Protein AF-A0A4Q4XSD0-F1 (afdb_monomer)

pLDDT: mean 94.55, std 3.91, range [74.94, 98.06]

Solvent-accessible surface area (backbone atoms only — not comparable to full-atom values): 5030 Å² total; per-residue (Å²): 129,82,64,56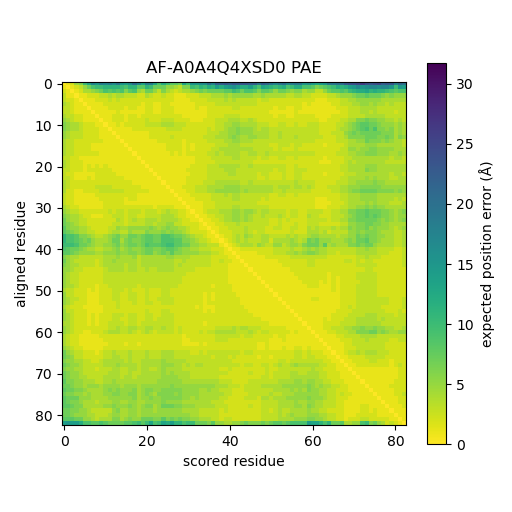,64,37,36,35,56,44,83,50,66,66,61,51,52,55,51,39,70,62,36,43,83,76,52,33,46,75,44,77,40,72,72,97,70,79,83,63,86,70,54,61,67,57,30,50,50,51,42,42,50,55,49,27,69,73,68,72,50,60,62,42,69,84,83,75,63,53,63,33,75,94,55,77,36,38,68,20,65,77,111

Radius of gyration: 14.5 Å; Cα contacts (8 Å, |Δi|>4): 121; chains: 1; bounding box: 33×25×39 Å

Nearest PDB structures (foldseek):
  4f95-assembly1_A-2  TM=9.490E-01  e=7.771E-08  Homo sapiens
  2car-assembly1_A  TM=9.091E-01  e=1.414E-07  Homo sapiens
  2j4e-assembly4_H  TM=8.765E-01  e=1.845E-07  Homo sapiens
  2j4e-assembly1_A  TM=8.737E-01  e=2.108E-07  Homo sapiens
  2e5x-assembly1_A-2  TM=8.511E-01  e=1.818E-05  Pyrococcus horikoshii OT3

Sequence (83 aa):
MAPPVVNFITGNANKLAEVKAILEPAGIEVRSQALDLPEMQGTLEEVTRAKCRAAADLVGGPVLVDDTCLCFDALNGLPGPYM

Foldseek 3Di:
DQFAEEEEADPDPVVQVVVCVVCVVVRYHYHYDHDDADQDDDAPVVRLVRRLVRVCVVVVDHYDYDFDFDADVVVVGPPGRVD

Secondary structure (DSSP, 8-state):
-PPPEEEEE-S-HHHHHHHHHHHGGGTPEEEEE--------S-HHHHHHHHHHHHHHHHTS-EE-----EE-GGGTT-EET--

Mean predicted aligned error: 3.21 Å

Structure (mmCIF, N/CA/C/O backbone):
data_AF-A0A4Q4XSD0-F1
#
_entry.id   AF-A0A4Q4XSD0-F1
#
loop_
_atom_site.group_PDB
_atom_site.id
_atom_site.type_symbol
_atom_site.label_atom_id
_atom_site.label_alt_id
_atom_site.label_comp_id
_atom_site.label_asym_id
_atom_site.label_entity_id
_atom_site.label_seq_id
_atom_site.pdbx_PDB_ins_code
_atom_site.Cartn_x
_atom_site.Cartn_y
_atom_site.Cartn_z
_atom_site.occupancy
_atom_site.B_iso_or_equiv
_atom_site.auth_seq_id
_atom_site.auth_comp_id
_atom_site.auth_asym_id
_atom_site.auth_atom_id
_atom_site.pdbx_PDB_model_num
ATOM 1 N N . MET A 1 1 ? -17.075 9.190 19.696 1.00 74.94 1 MET A N 1
ATOM 2 C CA . MET A 1 1 ? -17.191 8.273 18.540 1.00 74.94 1 MET A CA 1
ATOM 3 C C . MET A 1 1 ? -16.067 7.263 18.630 1.00 74.94 1 MET A C 1
ATOM 5 O O . MET A 1 1 ? -15.017 7.627 19.144 1.00 74.94 1 MET A O 1
ATOM 9 N N . ALA A 1 2 ? -16.287 6.027 18.182 1.00 82.00 2 ALA A N 1
ATOM 10 C CA . ALA A 1 2 ? -15.178 5.096 17.987 1.00 82.00 2 ALA A CA 1
ATOM 11 C C . ALA A 1 2 ? -14.226 5.661 16.913 1.00 82.00 2 ALA A C 1
ATOM 13 O O . ALA A 1 2 ? -14.717 6.320 15.988 1.00 82.00 2 ALA A O 1
ATOM 14 N N . PRO A 1 3 ? -12.904 5.465 17.044 1.00 89.38 3 PRO A N 1
ATOM 15 C CA . PRO A 1 3 ? -11.961 5.914 16.029 1.00 89.38 3 PRO A CA 1
ATOM 16 C C . PRO A 1 3 ? -12.259 5.219 14.689 1.00 89.38 3 PRO A C 1
ATOM 18 O O . PRO A 1 3 ? -12.661 4.051 14.685 1.00 89.38 3 PRO A O 1
ATOM 21 N N . PRO A 1 4 ? -12.105 5.912 13.546 1.00 96.00 4 PRO A N 1
ATOM 22 C CA . PRO A 1 4 ? -12.157 5.260 12.245 1.00 96.00 4 PRO A CA 1
ATOM 23 C C . PRO A 1 4 ? -11.074 4.181 12.161 1.00 96.00 4 PRO A C 1
ATOM 25 O O . PRO A 1 4 ? -9.948 4.380 12.614 1.00 96.00 4 PRO A O 1
ATOM 28 N N . VAL A 1 5 ? -11.423 3.041 11.568 1.00 97.19 5 VAL A N 1
ATOM 29 C CA . VAL A 1 5 ? -10.532 1.885 11.420 1.00 97.19 5 VAL A CA 1
ATOM 30 C C . VAL A 1 5 ? -10.205 1.695 9.945 1.00 97.19 5 VAL A C 1
ATOM 32 O O . VAL A 1 5 ? -11.110 1.726 9.109 1.00 97.19 5 VAL A O 1
ATOM 35 N N . VAL A 1 6 ? -8.935 1.443 9.631 1.00 97.75 6 VAL A N 1
ATOM 36 C CA . VAL A 1 6 ? -8.488 1.034 8.295 1.00 97.75 6 VAL A CA 1
ATOM 37 C C . VAL A 1 6 ? -7.751 -0.302 8.358 1.00 97.75 6 VAL A C 1
ATOM 39 O O . VAL A 1 6 ? -6.922 -0.531 9.242 1.00 97.75 6 VAL A O 1
ATOM 42 N N . ASN A 1 7 ? -8.063 -1.200 7.422 1.00 97.88 7 ASN A N 1
ATOM 43 C CA . ASN A 1 7 ? -7.368 -2.476 7.277 1.00 97.88 7 ASN A CA 1
ATOM 44 C C . ASN A 1 7 ? -6.223 -2.313 6.276 1.00 97.88 7 ASN A C 1
ATOM 46 O O . ASN A 1 7 ? -6.446 -2.230 5.070 1.00 97.88 7 ASN A O 1
ATOM 50 N N . PHE A 1 8 ? -4.995 -2.247 6.772 1.00 97.94 8 PHE A N 1
ATOM 51 C CA . PHE A 1 8 ? -3.800 -2.235 5.951 1.00 97.94 8 PHE A CA 1
ATOM 52 C C . PHE A 1 8 ? -3.474 -3.652 5.477 1.00 97.94 8 PHE A C 1
ATOM 54 O O . PHE A 1 8 ? -3.239 -4.556 6.285 1.00 97.94 8 PHE A O 1
ATOM 61 N N . ILE A 1 9 ? -3.482 -3.852 4.161 1.00 97.25 9 ILE A N 1
ATOM 62 C CA . ILE A 1 9 ? -3.231 -5.159 3.564 1.00 97.25 9 ILE A CA 1
ATOM 63 C C . ILE A 1 9 ? -1.732 -5.342 3.376 1.00 97.25 9 ILE A C 1
ATOM 65 O O . ILE A 1 9 ? -1.142 -4.881 2.400 1.00 97.25 9 ILE A O 1
ATOM 69 N N . THR A 1 10 ? -1.107 -5.988 4.353 1.00 94.94 10 THR A N 1
ATOM 70 C CA . THR A 1 10 ? 0.327 -6.262 4.359 1.00 94.94 10 THR A CA 1
ATOM 71 C C . THR A 1 10 ? 0.645 -7.469 5.235 1.00 94.94 10 THR A C 1
ATOM 73 O O . THR A 1 10 ? 0.031 -7.682 6.283 1.00 94.94 10 THR A O 1
ATOM 76 N N . GLY A 1 11 ? 1.653 -8.237 4.821 1.00 92.56 11 GLY A N 1
ATOM 77 C CA . GLY A 1 11 ? 2.335 -9.219 5.670 1.00 92.56 11 GLY A CA 1
ATOM 78 C C . GLY A 1 11 ? 3.619 -8.680 6.317 1.00 92.56 11 GLY A C 1
ATOM 79 O O . GLY A 1 11 ? 4.263 -9.393 7.081 1.00 92.56 11 GLY A O 1
ATOM 80 N N . ASN A 1 12 ? 4.024 -7.441 6.011 1.00 92.25 12 ASN A N 1
ATOM 81 C CA . ASN A 1 12 ? 5.293 -6.867 6.459 1.00 92.25 12 ASN A CA 1
ATOM 82 C C . ASN A 1 12 ? 5.114 -6.047 7.749 1.00 92.25 12 ASN A C 1
ATOM 84 O O . ASN A 1 12 ? 4.504 -4.975 7.743 1.00 92.25 12 ASN A O 1
ATOM 88 N N . ALA A 1 13 ? 5.702 -6.532 8.845 1.00 94.31 13 ALA A N 1
ATOM 89 C CA . ALA A 1 13 ? 5.622 -5.899 10.160 1.00 94.31 13 ALA A CA 1
ATOM 90 C C . ALA A 1 13 ? 6.265 -4.501 10.218 1.00 94.31 13 ALA A C 1
ATOM 92 O O . ALA A 1 13 ? 5.762 -3.635 10.932 1.00 94.31 13 ALA A O 1
ATOM 93 N N . ASN A 1 14 ? 7.329 -4.255 9.447 1.00 94.44 14 ASN A N 1
ATOM 94 C CA . ASN A 1 14 ? 7.984 -2.945 9.407 1.00 94.44 14 ASN A CA 1
ATOM 95 C C . ASN A 1 14 ? 7.087 -1.915 8.714 1.00 94.44 14 ASN A C 1
ATOM 97 O O . ASN A 1 14 ? 6.857 -0.844 9.268 1.00 94.44 14 ASN A O 1
ATOM 101 N N . LYS A 1 15 ? 6.473 -2.281 7.576 1.00 93.25 15 LYS A N 1
ATOM 102 C CA . LYS A 1 15 ? 5.480 -1.420 6.908 1.00 93.25 15 LYS A CA 1
ATOM 103 C C . LYS A 1 15 ? 4.310 -1.097 7.835 1.00 93.25 15 LYS A C 1
ATOM 105 O O . LYS A 1 15 ? 3.853 0.039 7.895 1.00 93.25 15 LYS A O 1
ATOM 110 N N . LEU A 1 16 ? 3.818 -2.092 8.578 1.00 95.75 16 LEU A N 1
ATOM 111 C CA . LEU A 1 16 ? 2.746 -1.870 9.547 1.00 95.75 16 LEU A CA 1
ATOM 112 C C . LEU A 1 16 ? 3.162 -0.870 10.635 1.00 95.75 16 LEU A C 1
ATOM 114 O O . LEU A 1 16 ? 2.371 0.005 10.982 1.00 95.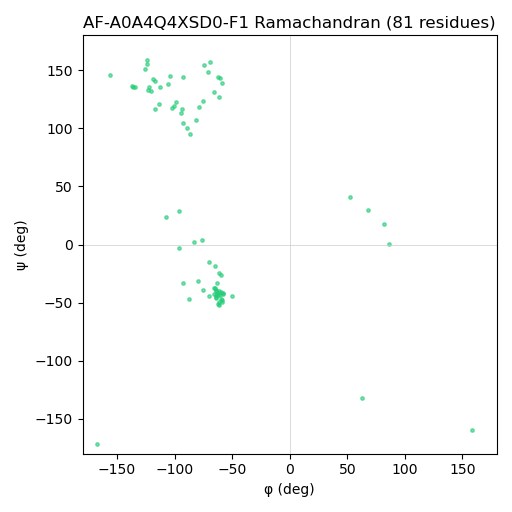75 16 LEU A O 1
ATOM 118 N N . ALA A 1 17 ? 4.380 -0.991 11.168 1.00 96.62 17 ALA A N 1
ATOM 119 C CA . ALA A 1 17 ? 4.897 -0.076 12.182 1.00 96.62 17 ALA A CA 1
ATOM 120 C C . ALA A 1 17 ? 4.995 1.366 11.656 1.00 96.62 17 ALA A C 1
ATOM 122 O O . ALA A 1 17 ? 4.567 2.293 12.342 1.00 96.62 17 ALA A O 1
ATOM 123 N N . GLU A 1 18 ? 5.483 1.549 10.428 1.00 96.25 18 GLU A N 1
ATOM 124 C CA . GLU A 1 18 ? 5.565 2.855 9.763 1.00 96.25 18 GLU A CA 1
ATOM 125 C C . GLU A 1 18 ? 4.178 3.485 9.570 1.00 96.25 18 GLU A C 1
ATOM 127 O O . GLU A 1 18 ? 3.947 4.625 9.972 1.00 96.25 18 GLU A O 1
ATOM 132 N N . VAL A 1 19 ? 3.220 2.729 9.025 1.00 97.00 19 VAL A N 1
ATOM 133 C CA . VAL A 1 19 ? 1.855 3.227 8.784 1.00 97.00 19 VAL A CA 1
ATOM 134 C C . VAL A 1 19 ? 1.141 3.565 10.094 1.00 97.00 19 VAL A C 1
ATOM 136 O O . VAL A 1 19 ? 0.474 4.599 10.181 1.00 97.00 19 VAL A O 1
ATOM 139 N N . LYS A 1 20 ? 1.310 2.746 11.141 1.00 97.81 20 LYS A N 1
ATOM 140 C CA . LYS A 1 20 ? 0.787 3.040 12.485 1.00 97.81 20 LYS A CA 1
ATOM 141 C C . LYS A 1 20 ? 1.354 4.341 13.039 1.00 97.81 20 LYS A C 1
ATOM 143 O O . LYS A 1 20 ? 0.587 5.184 13.496 1.00 97.81 20 LYS A O 1
ATOM 148 N N . ALA A 1 21 ? 2.670 4.533 12.939 1.00 98.00 21 ALA A N 1
ATOM 149 C CA . ALA A 1 21 ? 3.336 5.740 13.419 1.00 98.00 21 ALA A CA 1
ATOM 150 C C . ALA A 1 21 ? 2.825 7.023 12.738 1.00 98.00 21 ALA A C 1
ATOM 152 O O . ALA A 1 21 ? 2.884 8.090 13.343 1.00 98.00 21 ALA A O 1
ATOM 153 N N . ILE A 1 22 ? 2.302 6.927 11.510 1.00 97.44 22 ILE A N 1
ATOM 154 C CA . ILE A 1 22 ? 1.742 8.061 10.762 1.00 97.44 22 ILE A CA 1
ATOM 155 C C . ILE A 1 22 ? 0.254 8.281 11.082 1.00 97.44 22 ILE A C 1
ATOM 157 O O . ILE A 1 22 ? -0.164 9.415 11.311 1.00 97.44 22 ILE A O 1
ATOM 161 N N . LEU A 1 23 ? -0.559 7.219 11.081 1.00 97.62 23 LEU A N 1
ATOM 162 C CA . LEU A 1 23 ? -2.025 7.333 11.110 1.00 97.62 23 LEU A CA 1
ATOM 163 C C . LEU A 1 23 ? -2.635 7.293 12.517 1.00 97.62 23 LEU A C 1
ATOM 165 O O . LEU A 1 23 ? -3.632 7.975 12.767 1.00 97.62 23 LEU A O 1
ATOM 169 N N . GLU A 1 24 ? -2.049 6.544 13.453 1.00 97.50 24 GLU A N 1
ATOM 170 C CA . GLU A 1 24 ? -2.588 6.444 14.816 1.00 97.50 24 GLU A CA 1
ATOM 171 C C . GLU A 1 24 ? -2.542 7.789 15.575 1.00 97.50 24 GLU A C 1
ATOM 173 O O . GLU A 1 24 ? -3.532 8.110 16.239 1.00 97.50 24 GLU A O 1
ATOM 178 N N . PRO A 1 25 ? -1.509 8.653 15.426 1.00 97.81 25 PRO A N 1
ATOM 179 C CA . PRO A 1 25 ? -1.532 10.009 15.988 1.00 97.81 25 PRO A CA 1
ATOM 180 C C . PRO A 1 25 ? -2.652 10.901 15.432 1.00 97.81 25 PRO A C 1
ATOM 182 O O . PRO A 1 25 ? -3.083 11.835 16.105 1.00 97.81 25 PRO A O 1
ATOM 185 N N . ALA A 1 26 ? -3.146 10.607 14.224 1.00 96.69 26 ALA A N 1
ATOM 186 C CA . ALA A 1 26 ? -4.300 11.278 13.625 1.00 96.69 26 ALA A CA 1
ATOM 187 C C . ALA A 1 26 ? -5.651 10.693 14.094 1.00 96.69 26 ALA A C 1
ATOM 189 O O . ALA A 1 26 ? -6.706 11.139 13.644 1.00 96.69 26 ALA A O 1
ATOM 190 N N . GLY A 1 27 ? -5.639 9.706 14.998 1.00 96.94 27 GLY A N 1
ATOM 191 C CA . GLY A 1 27 ? -6.837 9.069 15.545 1.00 96.94 27 GLY A CA 1
ATOM 192 C C . GLY A 1 27 ? -7.436 7.974 14.660 1.00 96.94 27 GLY A C 1
ATOM 193 O O . GLY A 1 27 ? -8.599 7.624 14.857 1.00 96.94 27 GLY A O 1
ATOM 194 N N . ILE A 1 28 ? -6.677 7.442 13.695 1.00 97.94 28 ILE A N 1
ATOM 195 C CA . ILE A 1 28 ? -7.103 6.343 12.819 1.00 97.94 28 ILE A CA 1
ATOM 196 C C . ILE A 1 28 ? -6.484 5.038 13.326 1.00 97.94 28 ILE A C 1
ATOM 198 O O . ILE A 1 28 ? -5.264 4.894 13.365 1.00 97.94 28 ILE A O 1
ATOM 202 N N . GLU A 1 29 ? -7.317 4.067 13.695 1.00 97.50 29 GLU A N 1
ATOM 203 C CA . GLU A 1 29 ? -6.853 2.742 14.106 1.00 97.50 29 GLU A CA 1
ATOM 204 C C . GLU A 1 29 ? -6.411 1.935 12.877 1.00 97.50 29 GLU A C 1
ATOM 206 O O . GLU A 1 29 ? -7.196 1.708 11.952 1.00 97.50 29 GLU A O 1
ATOM 211 N N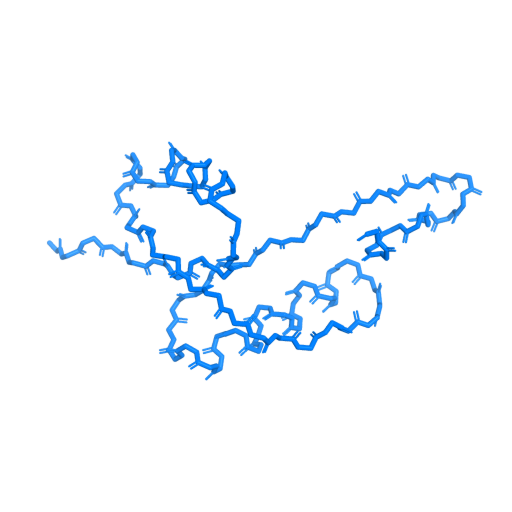 . VAL A 1 30 ? -5.163 1.459 12.880 1.00 97.81 30 VAL A N 1
ATOM 212 C CA . VAL A 1 30 ? -4.624 0.625 11.798 1.00 97.81 30 VAL A CA 1
ATOM 213 C C . VAL A 1 30 ? -4.609 -0.839 12.223 1.00 97.81 30 VAL A C 1
ATOM 215 O O . VAL A 1 30 ? -3.890 -1.241 13.148 1.00 97.81 30 VAL A O 1
ATOM 218 N N . ARG A 1 31 ? -5.371 -1.659 11.498 1.00 96.00 31 ARG A N 1
ATOM 219 C CA . ARG A 1 31 ? -5.350 -3.125 11.597 1.00 96.00 31 ARG A CA 1
ATOM 220 C C . ARG A 1 31 ? -4.599 -3.699 10.410 1.00 96.00 31 ARG A C 1
ATOM 222 O O . ARG A 1 31 ? -4.707 -3.163 9.319 1.00 96.00 31 ARG A O 1
ATOM 229 N N . SER A 1 32 ? -3.864 -4.787 10.607 1.00 95.62 32 SER A N 1
ATOM 230 C CA . SER A 1 32 ? -3.153 -5.466 9.518 1.00 95.62 32 SER A CA 1
ATOM 231 C C . SER A 1 32 ? -3.866 -6.750 9.144 1.00 95.62 32 SER A C 1
ATOM 233 O O . SER A 1 32 ? -4.273 -7.501 10.031 1.00 95.62 32 SER A O 1
ATOM 235 N N . GLN A 1 33 ? -3.968 -7.026 7.849 1.00 94.62 33 GLN A N 1
ATOM 236 C CA . GLN A 1 33 ? -4.412 -8.317 7.330 1.00 94.62 33 GLN A CA 1
ATOM 237 C C . GLN A 1 33 ? -3.500 -8.725 6.174 1.00 94.62 33 GLN A C 1
ATOM 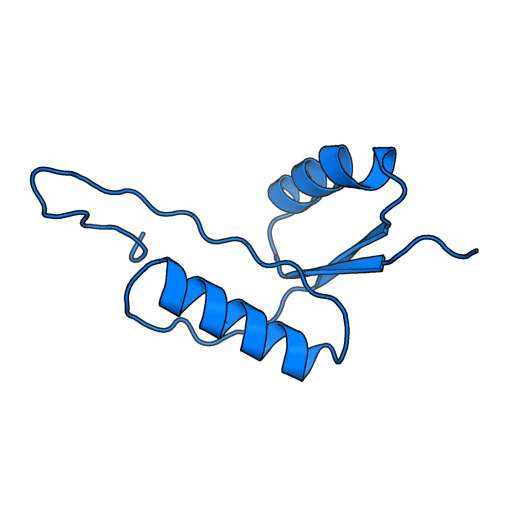239 O O . GLN A 1 33 ? -3.186 -7.906 5.316 1.00 94.62 33 GLN A O 1
ATOM 244 N N . ALA A 1 34 ? -3.069 -9.983 6.140 1.00 94.19 34 ALA A N 1
ATOM 245 C CA . ALA A 1 34 ? -2.387 -10.537 4.978 1.00 94.19 34 ALA A CA 1
ATOM 246 C C . ALA A 1 34 ? -3.438 -11.225 4.103 1.00 94.19 34 ALA A C 1
ATOM 248 O O . ALA A 1 34 ? -4.085 -12.169 4.554 1.00 94.19 34 ALA A O 1
ATOM 249 N N . LEU A 1 35 ? -3.625 -10.725 2.883 1.00 94.12 35 LEU A N 1
ATOM 250 C CA . LEU A 1 35 ? -4.524 -11.308 1.892 1.00 94.12 35 LEU A CA 1
ATOM 251 C C . LEU A 1 35 ? -3.707 -11.755 0.688 1.00 94.12 35 LEU A C 1
ATOM 253 O O . LEU A 1 35 ? -2.790 -11.050 0.270 1.00 94.12 35 LEU A O 1
ATOM 257 N N . ASP A 1 36 ? -4.072 -12.907 0.139 1.00 91.75 36 ASP A N 1
ATOM 258 C CA . ASP A 1 36 ? -3.572 -13.359 -1.152 1.00 91.75 36 ASP A CA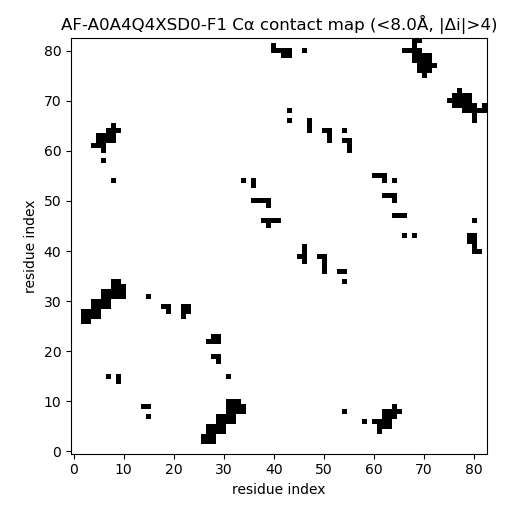 1
ATOM 259 C C . ASP A 1 36 ? -4.391 -12.664 -2.246 1.00 91.75 36 ASP A C 1
ATOM 261 O O . ASP A 1 36 ? -5.591 -12.914 -2.393 1.00 91.75 36 ASP A O 1
ATOM 265 N N . LEU A 1 37 ? -3.773 -11.699 -2.928 1.00 91.38 37 LEU A N 1
ATOM 266 C CA . LEU A 1 37 ? -4.415 -10.858 -3.935 1.00 91.38 37 LEU A CA 1
ATOM 267 C C . LEU A 1 37 ? -3.732 -11.065 -5.288 1.00 91.38 37 LEU A C 1
ATOM 269 O O . LEU A 1 37 ? -2.508 -11.172 -5.339 1.00 91.38 37 LEU A O 1
ATOM 273 N N . PRO A 1 38 ? -4.490 -11.070 -6.395 1.00 86.56 38 PRO A N 1
ATOM 274 C CA . PRO A 1 38 ? -3.907 -11.195 -7.722 1.00 86.56 38 PRO A CA 1
ATOM 275 C C . PRO A 1 38 ? -3.043 -9.974 -8.061 1.00 86.56 38 PRO A C 1
ATOM 277 O O . PRO A 1 38 ? -3.491 -8.831 -7.947 1.00 86.56 38 PRO A O 1
ATOM 280 N N . GLU A 1 39 ? -1.826 -10.221 -8.543 1.00 84.31 39 GLU A N 1
ATOM 281 C CA . GLU A 1 39 ? -0.931 -9.182 -9.057 1.00 84.31 39 GLU A CA 1
ATOM 282 C C . GLU A 1 39 ? -1.178 -8.974 -10.552 1.00 84.31 39 GLU A C 1
ATOM 284 O O . GLU A 1 39 ? -0.756 -9.751 -11.412 1.00 84.31 39 GLU A O 1
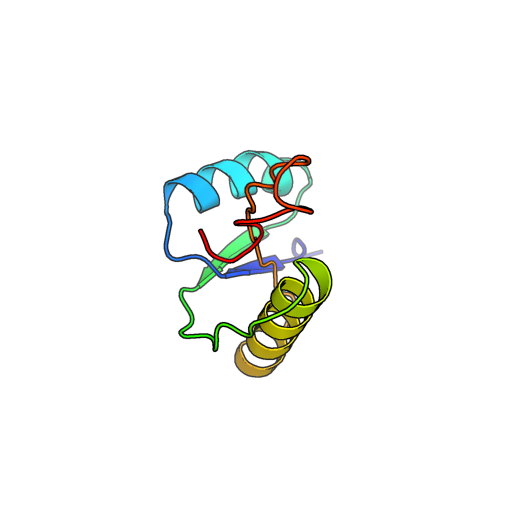ATOM 289 N N . MET A 1 40 ? -1.934 -7.924 -10.861 1.00 90.00 40 MET A N 1
ATOM 290 C CA . MET A 1 40 ? -2.183 -7.500 -12.234 1.00 90.00 40 MET A CA 1
ATOM 291 C C . MET A 1 40 ? -0.910 -6.891 -12.841 1.00 90.00 40 MET A C 1
ATOM 293 O O . MET A 1 40 ? -0.126 -6.256 -12.144 1.00 90.00 40 MET A O 1
ATOM 297 N N . GLN A 1 41 ? -0.721 -7.044 -14.152 1.00 91.69 41 GLN A N 1
ATOM 298 C CA . GLN A 1 41 ? 0.283 -6.283 -14.900 1.00 91.69 41 GLN A CA 1
ATOM 299 C C . GLN A 1 41 ? -0.348 -5.020 -15.488 1.00 91.69 41 GLN A C 1
ATOM 301 O O . GLN A 1 41 ? -1.500 -5.048 -15.921 1.00 91.69 41 GLN A O 1
ATOM 306 N N . GLY A 1 42 ? 0.409 -3.928 -15.541 1.00 92.38 42 GLY A N 1
ATOM 307 C CA . GLY A 1 42 ? -0.074 -2.655 -16.060 1.00 92.38 42 GLY A CA 1
ATOM 308 C C . GLY A 1 42 ? 0.747 -1.482 -15.550 1.00 92.38 42 GLY A C 1
ATOM 309 O O . GLY A 1 42 ? 1.889 -1.633 -15.112 1.00 92.38 42 GLY A O 1
ATOM 310 N N . THR A 1 43 ? 0.159 -0.295 -15.610 1.00 92.62 43 THR A N 1
ATOM 311 C CA . THR A 1 43 ? 0.712 0.885 -14.940 1.00 92.62 43 THR A CA 1
ATOM 312 C C . THR A 1 43 ? 0.590 0.752 -13.422 1.00 92.62 43 THR A C 1
ATOM 314 O O . THR A 1 43 ? -0.289 0.050 -12.926 1.00 92.62 43 THR A O 1
ATOM 317 N N . LEU A 1 44 ? 1.430 1.470 -12.667 1.00 92.94 44 LEU A N 1
ATOM 318 C CA . LEU A 1 44 ? 1.345 1.496 -11.201 1.00 92.94 44 LEU A CA 1
ATOM 319 C C . LEU A 1 44 ? -0.084 1.795 -10.717 1.00 92.94 44 LEU A C 1
ATOM 321 O O . LEU A 1 44 ? -0.591 1.118 -9.832 1.00 92.94 44 LEU A O 1
ATOM 325 N N . GLU A 1 45 ? -0.752 2.773 -11.333 1.00 93.81 45 GLU A N 1
ATOM 326 C CA . GLU A 1 45 ? -2.107 3.165 -10.943 1.00 93.81 45 GLU A CA 1
ATOM 327 C C . GLU A 1 45 ? -3.129 2.041 -11.171 1.00 93.81 45 GLU A C 1
ATOM 329 O O . GLU A 1 45 ? -3.958 1.780 -10.300 1.00 93.81 45 GLU A O 1
ATOM 334 N N . GLU A 1 46 ? -3.064 1.345 -12.309 1.00 94.94 46 GLU A N 1
ATOM 335 C CA . GLU A 1 46 ? -3.954 0.215 -12.606 1.00 94.94 46 GLU A CA 1
ATOM 336 C C . GLU A 1 46 ? -3.736 -0.942 -11.632 1.00 94.94 46 GLU A C 1
ATOM 338 O O . GLU A 1 46 ? -4.708 -1.472 -11.086 1.00 94.94 46 GLU A O 1
ATOM 343 N N . VAL A 1 47 ? -2.471 -1.288 -11.371 1.00 94.00 47 VAL A N 1
ATOM 344 C CA . VAL A 1 47 ? -2.092 -2.365 -10.450 1.00 94.00 47 VAL A CA 1
ATOM 345 C C . VAL A 1 47 ? -2.586 -2.057 -9.038 1.00 94.00 47 VAL A C 1
ATOM 347 O O . VAL A 1 47 ? -3.334 -2.847 -8.455 1.00 94.00 47 VAL A O 1
ATOM 350 N N . THR A 1 48 ? -2.273 -0.870 -8.514 1.00 95.06 48 THR A N 1
ATOM 351 C CA . THR A 1 48 ? -2.683 -0.460 -7.166 1.00 95.06 48 THR A CA 1
ATOM 352 C C . THR A 1 48 ? -4.194 -0.348 -7.032 1.00 95.06 48 THR A C 1
ATOM 354 O O . THR A 1 48 ? -4.769 -0.766 -6.022 1.00 95.06 48 THR A O 1
ATOM 357 N N . ARG A 1 49 ? -4.885 0.163 -8.056 1.00 95.81 49 ARG A N 1
ATOM 358 C CA . ARG A 1 49 ? -6.348 0.263 -8.045 1.00 95.81 49 ARG A CA 1
ATOM 359 C C . ARG A 1 49 ? -7.013 -1.110 -8.045 1.00 95.81 49 ARG A C 1
ATOM 361 O O . ARG A 1 49 ? -7.974 -1.304 -7.297 1.00 95.81 49 ARG A O 1
ATOM 368 N N . ALA A 1 50 ? -6.519 -2.048 -8.853 1.00 95.75 50 ALA A N 1
ATOM 369 C CA . ALA A 1 50 ? -7.028 -3.415 -8.905 1.00 95.75 50 ALA A CA 1
ATOM 370 C C . ALA A 1 50 ? -6.813 -4.140 -7.567 1.00 95.75 50 ALA A C 1
ATOM 372 O O . ALA A 1 50 ? -7.762 -4.704 -7.016 1.00 95.75 50 ALA A O 1
ATOM 373 N N . LYS A 1 51 ? -5.610 -4.032 -6.991 1.00 95.62 51 LYS A N 1
ATOM 374 C CA . LYS A 1 51 ? -5.266 -4.577 -5.670 1.00 95.62 51 LYS A CA 1
ATOM 375 C C . LYS A 1 51 ? -6.154 -4.008 -4.564 1.00 95.62 51 LYS A C 1
ATOM 377 O O . LYS A 1 51 ? -6.718 -4.761 -3.774 1.00 95.62 51 LYS A O 1
ATOM 382 N N . CYS A 1 52 ? -6.340 -2.686 -4.536 1.00 96.69 52 CYS A N 1
ATOM 383 C CA . CYS A 1 52 ? -7.198 -2.012 -3.560 1.00 96.69 52 CYS A CA 1
ATOM 384 C C . CYS A 1 52 ? -8.664 -2.453 -3.678 1.00 96.69 52 CYS A C 1
ATOM 386 O O . CYS A 1 52 ? -9.321 -2.704 -2.668 1.00 96.69 52 CYS A O 1
ATOM 388 N N . ARG A 1 53 ? -9.177 -2.598 -4.909 1.00 96.69 53 ARG A N 1
ATOM 389 C CA . ARG A 1 53 ? -10.540 -3.090 -5.149 1.00 96.69 53 ARG A CA 1
ATOM 390 C C . ARG A 1 53 ? -10.713 -4.518 -4.635 1.00 96.69 53 ARG A C 1
ATOM 392 O O . ARG A 1 53 ? -11.621 -4.751 -3.847 1.00 96.69 53 ARG A O 1
ATOM 399 N N . ALA A 1 54 ? -9.824 -5.431 -5.023 1.00 96.75 54 ALA A N 1
ATOM 400 C CA . ALA A 1 54 ? -9.884 -6.828 -4.598 1.00 96.75 54 ALA A CA 1
ATOM 401 C C . ALA A 1 54 ? -9.788 -6.969 -3.068 1.00 96.75 54 ALA A C 1
ATOM 403 O O . ALA A 1 54 ? -10.546 -7.724 -2.462 1.00 96.75 54 ALA A O 1
ATOM 404 N N . ALA A 1 55 ? -8.914 -6.186 -2.427 1.00 97.50 55 ALA A N 1
ATOM 405 C CA . ALA A 1 55 ? -8.836 -6.096 -0.972 1.00 97.50 55 ALA A CA 1
ATOM 406 C C . ALA A 1 55 ? -10.160 -5.644 -0.341 1.00 97.50 55 ALA A C 1
ATOM 408 O O . ALA A 1 55 ? -10.641 -6.268 0.604 1.00 97.50 55 ALA A O 1
ATOM 409 N N . ALA A 1 56 ? -10.751 -4.560 -0.852 1.00 97.25 56 ALA A N 1
ATOM 410 C CA . ALA A 1 56 ? -11.998 -4.013 -0.328 1.00 97.25 56 ALA A CA 1
ATOM 411 C C . ALA A 1 56 ? -13.154 -5.015 -0.446 1.00 97.25 56 ALA A C 1
ATOM 413 O O . ALA A 1 56 ? -13.943 -5.142 0.491 1.00 97.25 56 ALA A O 1
ATOM 414 N N . ASP A 1 57 ? -13.222 -5.745 -1.562 1.00 96.69 57 ASP A N 1
ATOM 415 C CA . ASP A 1 57 ? -14.258 -6.746 -1.822 1.00 96.69 57 ASP A CA 1
ATOM 416 C C . ASP A 1 57 ? -14.153 -7.941 -0.855 1.00 96.69 57 ASP A C 1
ATOM 418 O O . ASP A 1 57 ? -15.174 -8.435 -0.379 1.00 96.69 57 ASP A O 1
ATOM 422 N N . LEU A 1 58 ? -12.933 -8.372 -0.505 1.00 96.50 58 LEU A N 1
ATOM 423 C CA . LEU A 1 58 ? -12.702 -9.452 0.466 1.00 96.50 58 LEU A CA 1
ATOM 424 C C . LEU A 1 58 ? -12.927 -9.015 1.921 1.00 96.50 58 LEU A C 1
ATOM 426 O O . LEU A 1 58 ? -13.456 -9.784 2.721 1.00 96.50 58 LEU A O 1
ATOM 430 N N . VAL A 1 59 ? -12.518 -7.795 2.277 1.00 96.69 59 VAL A N 1
ATOM 431 C CA . VAL A 1 59 ? -12.623 -7.273 3.651 1.00 96.69 59 VAL A CA 1
ATOM 432 C C . VAL A 1 59 ? -14.036 -6.784 3.973 1.00 96.69 59 VAL A C 1
ATOM 434 O O . VAL A 1 59 ? -14.454 -6.837 5.130 1.00 96.69 59 VAL A O 1
ATOM 437 N N . GLY A 1 60 ? -14.773 -6.277 2.980 1.00 96.44 60 GLY A N 1
ATOM 438 C CA . GLY A 1 60 ? -16.092 -5.675 3.182 1.00 96.44 60 GLY A CA 1
ATOM 439 C C . GLY A 1 60 ? -16.049 -4.361 3.972 1.00 96.44 60 GLY A C 1
ATOM 440 O O . GLY A 1 60 ? -16.992 -4.039 4.694 1.00 96.44 60 GLY A O 1
ATOM 441 N N . GLY A 1 61 ? -14.951 -3.602 3.879 1.00 95.06 61 GLY A N 1
ATOM 442 C CA . GLY A 1 61 ? -14.749 -2.382 4.661 1.00 95.06 61 GLY A CA 1
ATOM 443 C C . GLY A 1 61 ? -13.573 -1.523 4.183 1.00 95.06 61 GLY A C 1
ATOM 444 O O . GLY A 1 61 ? -13.002 -1.794 3.126 1.00 95.06 61 GLY A O 1
ATOM 445 N N . PRO A 1 62 ? -13.200 -0.475 4.944 1.00 97.19 62 PRO A N 1
ATOM 446 C CA . PRO A 1 62 ? -12.079 0.391 4.596 1.00 97.19 62 PRO A CA 1
ATOM 447 C C . PRO A 1 62 ? -10.764 -0.388 4.551 1.00 97.19 62 PRO A C 1
ATOM 449 O O . PRO A 1 62 ? -10.389 -1.054 5.525 1.00 97.19 62 PRO A O 1
ATOM 452 N N . VAL A 1 63 ? -10.056 -0.264 3.433 1.00 97.88 63 VAL A N 1
ATOM 453 C CA . VAL A 1 63 ? -8.750 -0.883 3.206 1.00 97.88 63 VAL A CA 1
ATOM 454 C C . VAL A 1 63 ? -7.719 0.162 2.804 1.00 97.88 63 VAL A C 1
ATOM 456 O O . VAL A 1 63 ? -8.046 1.178 2.191 1.00 97.88 63 VAL A O 1
ATOM 459 N N . LEU A 1 64 ? -6.468 -0.120 3.141 1.00 97.56 64 LEU A N 1
ATOM 460 C CA . LEU A 1 64 ? -5.291 0.570 2.642 1.00 97.56 64 LEU A CA 1
ATOM 461 C C . LEU A 1 64 ? -4.385 -0.484 2.009 1.00 97.56 64 LEU A C 1
ATOM 463 O O . LEU A 1 64 ? -4.136 -1.531 2.606 1.00 97.56 64 LEU A O 1
ATOM 467 N N . VAL A 1 65 ? -3.892 -0.204 0.811 1.00 95.62 65 VAL A N 1
ATOM 468 C CA . VAL A 1 65 ? -2.867 -1.002 0.135 1.00 95.62 65 VAL A CA 1
ATOM 469 C C . VAL A 1 65 ? -1.697 -0.089 -0.200 1.00 95.62 65 VAL A C 1
ATOM 471 O O . VAL A 1 65 ? -1.857 1.129 -0.255 1.00 95.62 65 VAL A O 1
ATOM 474 N N . ASP A 1 66 ? -0.535 -0.685 -0.410 1.00 92.25 66 ASP A N 1
ATOM 475 C CA . ASP A 1 66 ? 0.686 0.014 -0.789 1.00 92.25 66 ASP A CA 1
ATOM 476 C C . ASP A 1 66 ? 1.400 -0.790 -1.882 1.00 92.25 66 ASP A C 1
ATOM 478 O O . ASP A 1 66 ? 1.494 -2.021 -1.781 1.00 92.25 66 ASP A O 1
ATOM 482 N N . ASP A 1 67 ? 1.883 -0.085 -2.904 1.00 91.12 67 ASP A N 1
ATOM 483 C CA . ASP A 1 67 ? 2.715 -0.602 -3.990 1.00 91.12 67 ASP A CA 1
ATOM 484 C C . ASP A 1 67 ? 3.871 0.365 -4.221 1.00 91.12 67 ASP A C 1
ATOM 486 O O . ASP A 1 67 ? 3.705 1.584 -4.257 1.00 91.12 67 ASP A O 1
ATOM 490 N N . THR A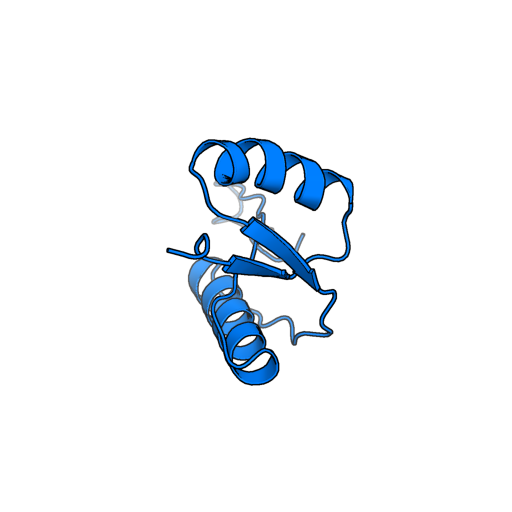 1 68 ? 5.064 -0.191 -4.380 1.00 90.12 68 THR A N 1
ATOM 491 C CA . THR A 1 68 ? 6.294 0.572 -4.575 1.00 90.12 68 THR A CA 1
ATOM 492 C C . THR A 1 68 ? 6.893 0.172 -5.914 1.00 90.12 68 THR A C 1
ATOM 494 O O . THR A 1 68 ? 7.024 -1.014 -6.190 1.00 90.12 68 THR A O 1
ATOM 497 N N . CYS A 1 69 ? 7.280 1.145 -6.738 1.00 93.06 69 CYS A N 1
ATOM 498 C CA . CYS A 1 69 ? 7.909 0.900 -8.034 1.00 93.06 69 CYS A CA 1
ATOM 499 C C . CYS A 1 69 ? 9.265 1.598 -8.146 1.00 93.06 69 CYS A C 1
ATOM 501 O O . CYS A 1 69 ? 9.493 2.643 -7.532 1.00 93.06 69 CYS A O 1
ATOM 503 N N . LEU A 1 70 ? 10.133 1.061 -9.004 1.00 95.44 70 LEU A N 1
ATOM 504 C CA . LEU A 1 70 ? 11.382 1.705 -9.404 1.00 95.44 70 LEU A CA 1
ATOM 505 C C . LEU A 1 70 ? 11.347 1.987 -10.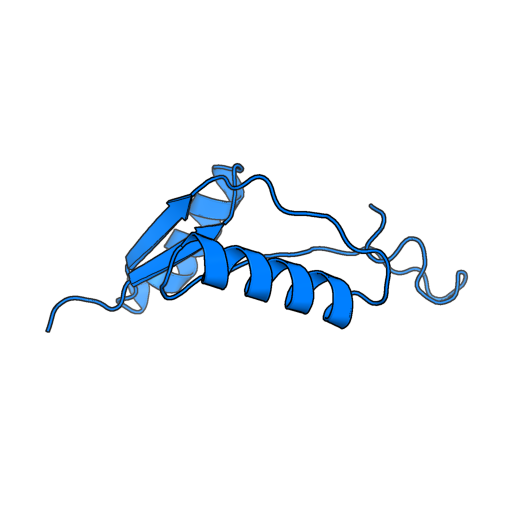905 1.00 95.44 70 LEU A C 1
ATOM 507 O O . LEU A 1 70 ? 11.308 1.059 -11.705 1.00 95.44 70 LEU A O 1
ATOM 511 N N . CYS A 1 71 ? 11.388 3.259 -11.289 1.00 96.38 71 CYS A N 1
ATOM 512 C CA . CYS A 1 71 ? 11.223 3.674 -12.680 1.00 96.38 71 CYS A CA 1
ATOM 513 C C . CYS A 1 71 ? 12.519 4.285 -13.217 1.00 96.38 71 CYS A C 1
ATOM 515 O O . CYS A 1 71 ? 12.990 5.285 -12.678 1.00 96.38 71 CYS A O 1
ATOM 517 N N . PHE A 1 72 ? 13.096 3.713 -14.278 1.00 97.50 72 PHE A N 1
ATOM 518 C CA . PHE A 1 72 ? 14.237 4.311 -14.973 1.00 97.50 72 PHE A CA 1
ATOM 519 C C . PHE A 1 72 ? 13.770 5.047 -16.226 1.00 97.50 72 PHE A C 1
ATOM 521 O O . PHE A 1 72 ? 13.212 4.437 -17.139 1.00 97.50 72 PHE A O 1
ATOM 528 N N . ASP A 1 73 ? 14.073 6.342 -16.312 1.00 97.62 73 ASP A N 1
ATOM 529 C CA . ASP A 1 73 ? 13.686 7.180 -17.456 1.00 97.62 73 ASP A CA 1
ATOM 530 C C . ASP A 1 73 ? 14.228 6.629 -18.783 1.00 97.62 73 ASP A C 1
ATOM 532 O O . ASP A 1 73 ? 13.501 6.533 -19.770 1.00 97.62 73 ASP A O 1
ATOM 536 N N . ALA A 1 74 ? 15.484 6.165 -18.791 1.00 98.06 74 ALA A N 1
ATOM 537 C CA . ALA A 1 74 ? 16.125 5.571 -19.968 1.00 98.06 74 ALA A CA 1
ATOM 538 C C . ALA A 1 74 ? 15.478 4.251 -20.427 1.00 98.06 74 ALA A C 1
ATOM 540 O O . ALA A 1 74 ? 15.688 3.827 -21.562 1.00 98.06 74 ALA A O 1
ATOM 541 N N . LEU A 1 75 ? 14.699 3.602 -19.555 1.00 97.00 75 LEU A N 1
ATOM 542 C CA . LEU A 1 75 ? 13.950 2.383 -19.858 1.00 97.00 75 LEU A CA 1
ATOM 543 C C . LEU A 1 75 ? 12.443 2.653 -19.962 1.00 97.00 75 LEU A C 1
ATOM 545 O O . LEU A 1 75 ? 11.644 1.739 -19.769 1.00 97.00 75 LEU A O 1
ATOM 549 N N . ASN A 1 76 ? 12.044 3.897 -20.252 1.00 94.44 76 ASN A N 1
ATOM 550 C CA . ASN A 1 76 ? 10.642 4.315 -20.341 1.00 94.44 76 ASN A CA 1
ATOM 551 C C . ASN A 1 76 ? 9.827 3.941 -19.088 1.00 94.44 76 ASN A C 1
ATOM 553 O O . ASN A 1 76 ? 8.691 3.480 -19.186 1.00 94.44 76 ASN 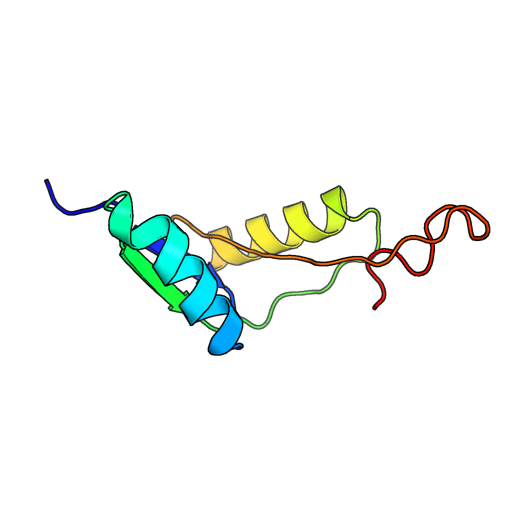A O 1
ATOM 557 N N . GLY A 1 77 ? 10.424 4.107 -17.906 1.00 94.25 77 GLY A N 1
ATOM 558 C CA . GLY A 1 77 ? 9.778 3.834 -16.623 1.00 94.25 77 GLY A CA 1
ATOM 559 C C . GLY A 1 77 ? 9.874 2.384 -16.143 1.00 94.25 77 GLY A C 1
ATOM 560 O O . GLY A 1 77 ? 9.386 2.087 -15.058 1.00 94.25 77 GLY A O 1
ATOM 561 N N . LEU A 1 78 ? 10.530 1.488 -16.885 1.00 95.50 78 LEU A N 1
ATOM 562 C CA . LEU A 1 78 ? 10.832 0.135 -16.407 1.00 95.50 78 LEU A CA 1
ATOM 563 C C . LEU A 1 78 ? 11.981 0.140 -15.375 1.00 95.50 78 LEU A C 1
ATOM 565 O O . LEU A 1 78 ? 12.821 1.042 -15.418 1.00 95.50 78 LEU A O 1
ATOM 569 N N . PRO A 1 79 ? 12.063 -0.853 -14.463 1.00 95.12 79 PRO A N 1
ATOM 570 C CA . PRO A 1 79 ? 11.163 -2.009 -14.307 1.00 95.12 79 PRO A CA 1
ATOM 571 C C . PRO A 1 79 ? 9.762 -1.658 -13.784 1.00 95.12 79 PRO A C 1
ATOM 573 O O . PRO A 1 79 ? 8.844 -2.453 -13.937 1.00 95.12 79 PRO A O 1
ATOM 576 N N . GLY A 1 80 ? 9.554 -0.463 -13.237 1.00 94.31 80 GLY A N 1
ATOM 577 C CA . GLY A 1 80 ? 8.239 0.012 -12.823 1.00 94.31 80 GLY A CA 1
ATOM 578 C C . GLY A 1 80 ? 7.647 -0.864 -11.711 1.00 94.31 80 GLY A C 1
ATOM 579 O O . GLY A 1 80 ? 8.346 -1.125 -10.728 1.00 94.31 80 GLY A O 1
ATOM 580 N N . PRO A 1 81 ? 6.374 -1.290 -11.815 1.00 93.19 81 PRO A N 1
ATOM 581 C CA . PRO A 1 81 ? 5.704 -2.097 -10.793 1.00 93.19 81 PRO A CA 1
ATOM 582 C C . PRO A 1 81 ? 6.130 -3.579 -10.784 1.00 93.19 81 PRO A C 1
ATOM 584 O O . PRO A 1 81 ? 5.566 -4.356 -10.028 1.00 93.19 81 PRO A O 1
ATOM 587 N N . TYR A 1 82 ? 7.095 -3.989 -11.615 1.00 89.06 82 TYR A N 1
ATOM 588 C CA . TYR A 1 82 ? 7.533 -5.386 -11.759 1.00 89.06 82 TYR A CA 1
ATOM 589 C C . TYR A 1 82 ? 8.772 -5.734 -10.910 1.00 89.06 82 TYR A C 1
ATOM 591 O O . TYR A 1 82 ? 9.591 -6.556 -11.326 1.00 89.06 82 TYR A O 1
ATOM 599 N N . MET A 1 83 ? 8.946 -5.053 -9.775 1.00 84.62 83 MET A N 1
ATOM 600 C CA . MET A 1 83 ? 10.081 -5.207 -8.853 1.00 84.62 83 MET A CA 1
ATOM 601 C C . MET A 1 83 ? 9.755 -6.094 -7.659 1.00 84.62 83 MET A C 1
ATOM 603 O O . MET A 1 83 ? 8.595 -6.057 -7.203 1.00 84.62 83 MET A O 1
#